Protein AF-A0A7W0SYS2-F1 (afdb_monomer_lite)

pLDDT: mean 84.6, std 9.12, range [51.72, 91.0]

Structure (mmCIF, N/CA/C/O backbone):
data_AF-A0A7W0SYS2-F1
#
_entry.id   AF-A0A7W0SYS2-F1
#
loop_
_atom_site.group_PDB
_atom_site.id
_atom_site.type_symbol
_atom_site.label_atom_id
_atom_site.label_alt_id
_atom_site.label_comp_id
_atom_site.label_asym_id
_atom_site.label_entity_id
_atom_site.label_seq_id
_atom_site.pdbx_PDB_ins_code
_atom_site.Cartn_x
_atom_site.Cartn_y
_atom_site.Cartn_z
_atom_site.occupancy
_atom_site.B_iso_or_equiv
_atom_site.auth_seq_id
_atom_site.auth_comp_id
_atom_site.auth_asym_id
_atom_site.auth_atom_id
_atom_site.pdbx_PDB_model_num
ATOM 1 N N . VAL A 1 1 ? -18.742 -7.328 -3.969 1.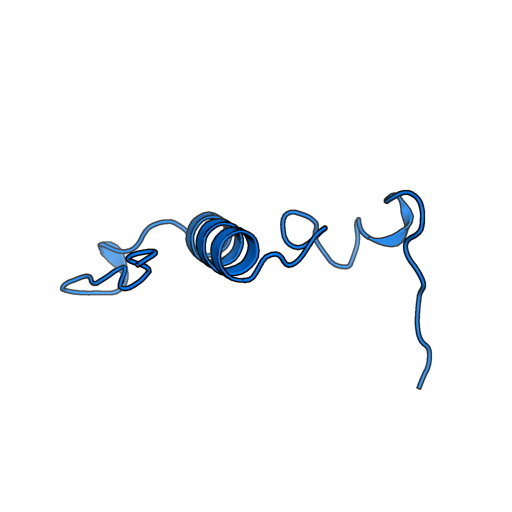00 51.72 1 VAL A N 1
ATOM 2 C CA . VAL A 1 1 ? -18.585 -6.091 -3.164 1.00 51.72 1 VAL A CA 1
ATOM 3 C C . VAL A 1 1 ? -17.363 -6.265 -2.270 1.00 51.72 1 VAL A C 1
ATOM 5 O O . VAL A 1 1 ? -17.422 -7.074 -1.35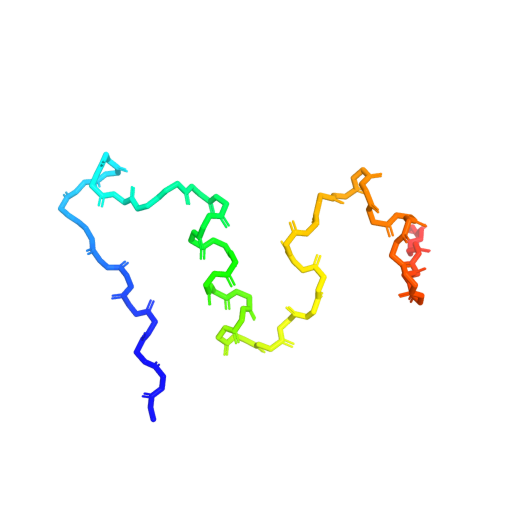3 1.00 51.72 1 VAL A O 1
ATOM 8 N N . ARG A 1 2 ? -16.230 -5.613 -2.572 1.00 56.38 2 ARG A N 1
ATOM 9 C CA . ARG A 1 2 ? -15.050 -5.624 -1.686 1.00 56.38 2 ARG A CA 1
ATOM 10 C C . ARG A 1 2 ? -15.314 -4.610 -0.571 1.00 56.38 2 ARG A C 1
ATOM 12 O O . ARG A 1 2 ? -15.493 -3.430 -0.847 1.00 56.38 2 ARG A O 1
ATOM 19 N N . ARG A 1 3 ? -15.449 -5.079 0.669 1.00 57.09 3 ARG A N 1
ATOM 20 C CA . ARG A 1 3 ? -15.695 -4.235 1.845 1.00 57.09 3 ARG A CA 1
ATOM 21 C C . ARG A 1 3 ? -14.359 -3.597 2.248 1.00 57.09 3 ARG A C 1
ATOM 23 O O . ARG A 1 3 ? -13.498 -4.312 2.736 1.00 57.09 3 ARG A O 1
ATOM 30 N N . ILE A 1 4 ? -14.176 -2.298 1.988 1.00 61.91 4 ILE A N 1
ATOM 31 C CA . ILE A 1 4 ? -12.913 -1.561 2.253 1.00 61.91 4 ILE A CA 1
ATOM 32 C C . ILE A 1 4 ? -13.083 -0.536 3.387 1.00 61.91 4 ILE A C 1
ATOM 34 O O . ILE A 1 4 ? -12.150 0.175 3.735 1.00 61.91 4 ILE A O 1
ATOM 38 N N . ALA A 1 5 ? -14.268 -0.433 3.991 1.00 67.75 5 ALA A N 1
ATOM 39 C CA . ALA A 1 5 ? -14.463 0.473 5.116 1.00 67.75 5 ALA A CA 1
ATOM 40 C C . ALA A 1 5 ? -13.785 -0.111 6.368 1.00 67.75 5 ALA A C 1
ATOM 42 O O . ALA A 1 5 ? -14.439 -0.742 7.195 1.00 67.75 5 ALA A O 1
ATOM 43 N N . VAL A 1 6 ? -12.464 0.058 6.471 1.00 75.56 6 VAL A N 1
ATOM 44 C CA . VAL A 1 6 ? -11.739 -0.103 7.728 1.00 75.56 6 VAL A CA 1
ATOM 45 C C . VAL A 1 6 ? -12.120 1.099 8.581 1.00 75.56 6 VAL A C 1
ATOM 47 O O . VAL A 1 6 ? -11.718 2.227 8.307 1.00 75.56 6 VAL A O 1
ATOM 50 N N . THR A 1 7 ? -12.982 0.862 9.563 1.00 85.25 7 THR A N 1
ATOM 51 C CA . THR A 1 7 ? -13.477 1.887 10.484 1.00 85.25 7 THR A CA 1
ATOM 52 C C . THR A 1 7 ? -12.974 1.595 11.887 1.00 85.25 7 THR A C 1
ATOM 54 O O . THR A 1 7 ? -12.993 0.442 12.314 1.00 85.25 7 THR A O 1
ATOM 57 N N . ALA A 1 8 ? -12.585 2.640 12.606 1.00 86.94 8 ALA A N 1
ATOM 58 C CA . ALA A 1 8 ? -12.059 2.577 13.962 1.00 86.94 8 ALA A CA 1
ATOM 59 C C . ALA A 1 8 ? -12.633 3.728 14.800 1.00 86.94 8 ALA A C 1
ATOM 61 O O . ALA A 1 8 ? -12.973 4.780 14.254 1.00 86.94 8 ALA A O 1
ATOM 62 N N . SER A 1 9 ? -12.739 3.531 16.115 1.00 89.44 9 SER A N 1
ATOM 63 C CA . SER A 1 9 ? -13.231 4.551 17.052 1.00 89.44 9 SER A CA 1
ATOM 64 C C . SER A 1 9 ? -12.228 5.688 17.266 1.00 89.44 9 SER A C 1
ATOM 66 O O . SER A 1 9 ? -12.634 6.809 17.568 1.00 89.44 9 SER A O 1
ATOM 68 N N . GLY A 1 10 ? -10.936 5.427 17.054 1.00 87.19 10 GLY A N 1
ATOM 69 C CA . GLY A 1 10 ? -9.894 6.442 17.003 1.00 87.19 10 GLY A CA 1
ATOM 70 C C . GLY A 1 10 ? -8.655 5.992 16.218 1.00 87.19 10 GLY A C 1
ATOM 71 O O . GLY A 1 10 ? -8.532 4.822 15.858 1.00 87.19 10 GLY A O 1
ATOM 72 N N . PRO A 1 11 ? -7.703 6.908 15.954 1.00 84.88 11 PRO A N 1
ATOM 73 C CA . PRO A 1 11 ? -6.504 6.605 15.169 1.00 84.88 11 PRO A CA 1
ATOM 74 C C . PRO A 1 11 ? -5.612 5.509 15.767 1.00 84.88 11 PRO A C 1
ATOM 76 O O . PRO A 1 11 ? -4.907 4.837 15.025 1.00 84.88 11 PRO A O 1
ATOM 79 N N . ALA A 1 12 ? -5.637 5.328 17.091 1.00 89.38 12 ALA A N 1
ATOM 80 C CA . ALA A 1 12 ? -4.872 4.285 17.776 1.00 89.38 12 ALA A CA 1
ATOM 81 C C . ALA A 1 12 ? -5.432 2.872 17.540 1.00 89.38 12 ALA A C 1
ATOM 83 O O . ALA A 1 12 ? -4.697 1.901 17.685 1.00 89.38 12 ALA A O 1
ATOM 84 N N . ASP A 1 13 ? -6.708 2.764 17.158 1.00 91.00 13 ASP A N 1
ATOM 85 C CA . ASP A 1 13 ? -7.369 1.483 16.881 1.00 91.00 13 ASP A CA 1
ATOM 86 C C . ASP A 1 13 ? -7.267 1.097 15.396 1.00 91.00 13 ASP A C 1
ATOM 88 O O . ASP A 1 13 ? -7.782 0.060 14.973 1.00 91.00 13 ASP A O 1
ATOM 92 N N . LEU A 1 14 ? -6.637 1.948 14.579 1.00 89.31 14 LEU A N 1
ATOM 93 C CA . LEU A 1 14 ? -6.357 1.640 13.187 1.00 89.31 14 LEU A CA 1
ATOM 94 C C . LEU A 1 14 ? -5.118 0.743 13.071 1.00 89.31 14 LEU A C 1
ATOM 96 O O . LEU A 1 14 ? -4.158 0.910 13.829 1.00 89.31 14 LEU A O 1
ATOM 100 N N . PRO A 1 15 ? -5.084 -0.156 12.070 1.00 89.69 15 PRO A N 1
ATOM 101 C CA . PRO A 1 15 ? -3.849 -0.819 11.692 1.00 89.69 15 PRO A CA 1
ATOM 102 C C . PRO A 1 15 ? -2.763 0.210 11.346 1.00 89.69 15 PRO A C 1
ATOM 104 O O . PRO A 1 15 ? -3.077 1.348 10.966 1.00 89.69 15 PRO A O 1
ATOM 107 N N . PRO A 1 16 ? -1.481 -0.184 11.400 1.00 90.12 16 PRO A N 1
ATOM 108 C CA . PRO A 1 16 ? -0.388 0.651 10.930 1.00 90.12 16 PRO A CA 1
ATOM 109 C C . PRO A 1 16 ? -0.679 1.242 9.546 1.00 90.12 16 PRO A C 1
ATOM 111 O O . PRO A 1 16 ? -1.192 0.562 8.657 1.00 90.12 16 PRO A O 1
ATOM 114 N N . ALA A 1 17 ? -0.294 2.502 9.329 1.00 87.62 17 ALA A N 1
ATOM 115 C CA . ALA A 1 17 ? -0.579 3.211 8.079 1.00 87.62 17 ALA A CA 1
ATOM 116 C C . ALA A 1 17 ? -0.114 2.440 6.829 1.00 87.62 17 ALA A C 1
ATOM 118 O O . ALA A 1 17 ? -0.804 2.435 5.814 1.00 87.62 17 ALA A O 1
ATOM 119 N N . ARG A 1 18 ? 1.026 1.737 6.912 1.00 87.25 18 ARG A N 1
ATOM 120 C CA . ARG A 1 18 ? 1.533 0.893 5.818 1.00 87.25 18 ARG A CA 1
ATOM 121 C C . ARG A 1 18 ? 0.600 -0.274 5.495 1.00 87.25 18 ARG A C 1
ATOM 123 O O . ARG A 1 18 ? 0.366 -0.548 4.324 1.00 87.25 18 ARG A O 1
ATOM 130 N N . GLU A 1 19 ? 0.038 -0.922 6.510 1.00 87.75 19 GLU A N 1
ATOM 131 C CA . GLU A 1 19 ? -0.914 -2.019 6.318 1.00 87.75 19 GLU A CA 1
ATOM 132 C C . GLU A 1 19 ? -2.231 -1.514 5.727 1.00 87.75 19 GLU A C 1
ATOM 134 O O . GLU A 1 19 ? -2.761 -2.118 4.797 1.00 87.75 19 GLU A O 1
ATOM 139 N N . LEU A 1 20 ? -2.731 -0.374 6.214 1.00 88.50 20 LEU A N 1
ATOM 140 C CA . LEU A 1 20 ? -3.919 0.277 5.658 1.00 88.50 20 LEU A CA 1
ATOM 141 C C . LEU A 1 20 ? -3.746 0.634 4.178 1.00 88.50 20 LEU A C 1
ATOM 143 O O . LEU A 1 20 ? -4.627 0.349 3.366 1.00 88.50 20 LEU A O 1
ATOM 147 N N . LEU A 1 21 ? -2.612 1.238 3.818 1.00 87.69 21 LEU A N 1
ATOM 148 C CA . LEU A 1 21 ? -2.310 1.604 2.435 1.00 87.69 21 LEU A CA 1
ATOM 149 C C . LEU A 1 21 ? -2.169 0.369 1.540 1.00 87.69 21 LEU A C 1
ATOM 151 O O . LEU A 1 21 ? -2.703 0.374 0.434 1.00 87.69 21 LEU A O 1
ATOM 155 N N . ALA A 1 22 ? -1.537 -0.704 2.023 1.00 87.69 22 ALA A N 1
ATOM 156 C CA . ALA A 1 22 ? -1.427 -1.959 1.282 1.00 87.69 22 ALA A CA 1
ATOM 157 C C . ALA A 1 22 ? -2.804 -2.599 1.026 1.00 87.69 22 ALA A C 1
ATOM 159 O O . ALA A 1 22 ? -3.100 -3.018 -0.095 1.00 87.69 22 ALA A O 1
ATOM 160 N N . GLN A 1 23 ? -3.685 -2.621 2.034 1.00 87.44 23 GLN A N 1
ATOM 161 C CA . GLN A 1 23 ? -5.059 -3.114 1.883 1.00 87.44 23 GLN A CA 1
ATOM 162 C C . GLN A 1 23 ? -5.852 -2.280 0.870 1.00 87.44 23 GLN A C 1
ATOM 164 O O . GLN A 1 23 ? -6.545 -2.837 0.014 1.00 87.44 23 GLN A O 1
ATOM 169 N N . LEU A 1 24 ? -5.730 -0.951 0.936 1.00 87.56 24 LEU A N 1
ATOM 170 C CA . LEU A 1 24 ? -6.384 -0.039 0.002 1.00 87.56 24 LEU A CA 1
ATOM 171 C C . LEU A 1 24 ? -5.870 -0.233 -1.431 1.00 87.56 24 LEU A C 1
ATOM 173 O O . LEU A 1 24 ? -6.671 -0.385 -2.352 1.00 87.56 24 LEU A O 1
ATOM 177 N N . ALA A 1 25 ? -4.553 -0.281 -1.623 1.00 90.19 25 ALA A N 1
ATOM 178 C CA . ALA A 1 25 ? -3.938 -0.503 -2.925 1.00 90.19 25 ALA A CA 1
ATOM 179 C C . ALA A 1 25 ? -4.349 -1.850 -3.532 1.00 90.19 25 ALA A C 1
ATOM 181 O O . ALA A 1 25 ? -4.782 -1.899 -4.683 1.00 90.19 25 ALA A O 1
ATOM 182 N N . GLY A 1 26 ? -4.333 -2.927 -2.739 1.00 87.75 26 GLY A N 1
ATOM 183 C CA . GLY A 1 26 ? -4.805 -4.242 -3.171 1.00 87.75 26 GLY A CA 1
ATOM 184 C C . GLY A 1 26 ? -6.295 -4.257 -3.527 1.00 87.75 26 GLY A C 1
ATOM 185 O O . GLY A 1 2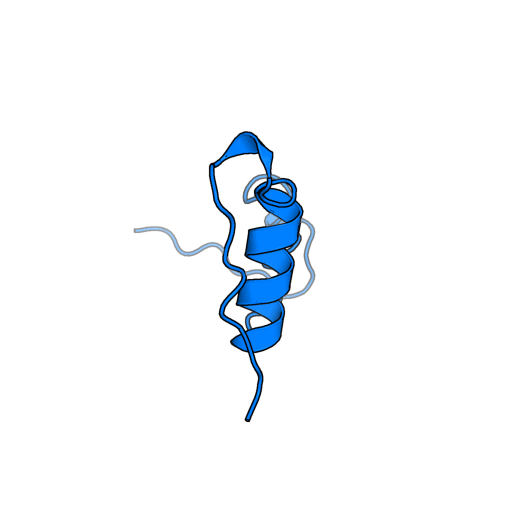6 ? -6.718 -4.975 -4.440 1.00 87.75 26 GLY A O 1
ATOM 186 N N . ALA A 1 27 ? -7.106 -3.438 -2.855 1.00 88.75 27 ALA A N 1
ATOM 187 C CA . ALA A 1 27 ? -8.515 -3.283 -3.185 1.00 88.75 27 ALA A CA 1
ATOM 188 C C . ALA A 1 27 ? -8.737 -2.533 -4.509 1.00 88.75 27 ALA A C 1
ATOM 190 O O . ALA A 1 27 ? -9.647 -2.907 -5.251 1.00 88.75 27 ALA A O 1
ATOM 191 N N . LEU A 1 28 ? -7.890 -1.542 -4.803 1.00 89.19 28 LEU A N 1
ATOM 192 C CA . LEU A 1 28 ? -7.878 -0.765 -6.047 1.00 89.19 28 LEU A CA 1
ATOM 193 C C . LEU A 1 28 ? -7.161 -1.472 -7.211 1.00 89.19 28 LEU A C 1
ATOM 195 O O . LEU A 1 28 ? -7.325 -1.061 -8.354 1.00 89.19 28 LEU A O 1
ATOM 199 N N . GLY A 1 29 ? -6.389 -2.528 -6.938 1.00 89.69 29 GLY A N 1
ATOM 200 C CA . GLY A 1 29 ? -5.562 -3.199 -7.944 1.00 89.69 29 GLY A CA 1
ATOM 201 C C . GLY A 1 29 ? -4.310 -2.406 -8.332 1.00 89.69 29 GLY A C 1
ATOM 202 O O . GLY A 1 29 ? -3.812 -2.564 -9.442 1.00 89.69 29 GLY A O 1
ATOM 203 N N . VAL A 1 30 ? -3.813 -1.541 -7.443 1.00 88.75 30 VAL A N 1
ATOM 204 C CA . VAL A 1 30 ? -2.578 -0.775 -7.656 1.00 88.75 30 VAL A CA 1
ATOM 205 C C . VAL A 1 30 ? -1.385 -1.655 -7.291 1.00 88.75 30 VAL A C 1
ATOM 207 O O . VAL A 1 30 ? -1.220 -2.019 -6.128 1.00 88.75 30 VAL A O 1
ATOM 210 N N . ALA A 1 31 ? -0.570 -1.999 -8.285 1.00 85.25 31 ALA A N 1
ATOM 211 C CA . ALA A 1 31 ? 0.658 -2.765 -8.093 1.00 85.25 31 ALA A CA 1
ATOM 212 C C . ALA A 1 31 ? 1.803 -1.876 -7.581 1.00 85.25 31 ALA A C 1
ATOM 214 O O . ALA A 1 31 ? 1.890 -0.702 -7.944 1.00 85.25 31 ALA A O 1
ATOM 215 N N . GLY A 1 32 ? 2.685 -2.445 -6.755 1.00 84.88 32 GLY A N 1
ATOM 216 C CA . GLY A 1 32 ? 3.903 -1.793 -6.271 1.00 84.88 32 GLY A CA 1
ATOM 217 C C . GLY A 1 32 ? 3.706 -0.814 -5.107 1.00 84.88 32 GLY A C 1
ATOM 218 O O . GLY A 1 32 ? 4.663 -0.178 -4.674 1.00 84.88 32 GLY A O 1
ATOM 219 N N . ALA A 1 33 ? 2.486 -0.682 -4.579 1.00 87.00 33 ALA A N 1
ATOM 220 C CA . ALA A 1 33 ? 2.161 0.222 -3.470 1.00 87.00 33 ALA A CA 1
ATOM 221 C C . ALA A 1 33 ? 2.710 -0.239 -2.105 1.00 87.00 33 ALA A C 1
ATOM 223 O O . ALA A 1 33 ? 2.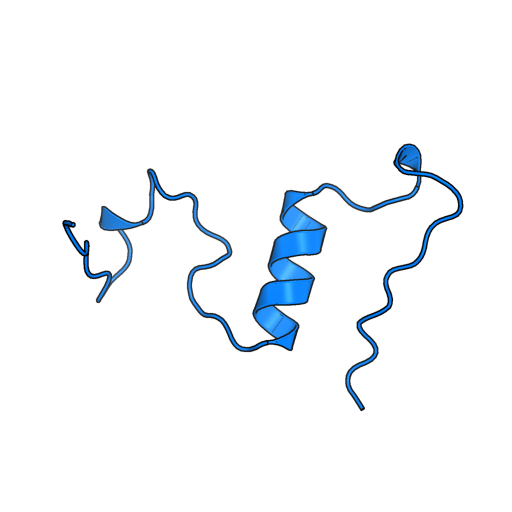724 0.524 -1.140 1.00 87.00 33 ALA A O 1
ATOM 224 N N . GLU A 1 34 ? 3.140 -1.492 -2.017 1.00 84.44 34 GLU A N 1
ATOM 225 C CA . GLU A 1 34 ? 3.846 -2.080 -0.886 1.00 84.44 34 GLU A CA 1
ATOM 226 C C . GLU A 1 34 ? 5.281 -1.545 -0.742 1.00 84.44 34 GLU A C 1
ATOM 228 O O . GLU A 1 34 ? 5.865 -1.623 0.341 1.00 84.44 34 GLU A O 1
ATOM 233 N N . HIS A 1 35 ? 5.828 -0.954 -1.805 1.00 86.06 35 HIS A N 1
ATOM 234 C CA . HIS A 1 35 ? 7.185 -0.431 -1.843 1.00 86.06 35 HIS A CA 1
ATOM 235 C C . HIS A 1 35 ? 7.218 1.080 -1.609 1.00 86.06 35 HIS A C 1
ATOM 237 O O . HIS A 1 35 ? 6.325 1.831 -2.009 1.00 86.06 35 HIS A O 1
ATOM 243 N N . GLY A 1 36 ? 8.276 1.551 -0.948 1.00 84.81 36 GLY A N 1
ATOM 244 C CA . GLY A 1 36 ? 8.533 2.980 -0.834 1.00 84.81 36 GLY A CA 1
ATOM 245 C C . GLY A 1 36 ? 9.027 3.565 -2.156 1.00 84.81 36 GLY A C 1
ATOM 246 O O . GLY A 1 36 ? 9.607 2.871 -2.983 1.00 84.81 36 GLY A O 1
ATOM 247 N N . PHE A 1 37 ? 8.891 4.884 -2.324 1.00 86.00 37 PHE A N 1
ATOM 248 C CA . PHE A 1 37 ? 9.478 5.584 -3.475 1.00 86.00 37 PHE A CA 1
ATOM 249 C C . PHE A 1 37 ? 10.997 5.375 -3.588 1.00 86.00 37 PHE A C 1
ATOM 251 O O . PHE A 1 37 ? 11.533 5.354 -4.690 1.00 86.00 37 PHE A O 1
ATOM 258 N N . ALA A 1 38 ? 11.682 5.234 -2.450 1.00 88.12 38 ALA A N 1
ATOM 259 C CA . ALA A 1 38 ? 13.117 4.968 -2.410 1.00 88.12 38 ALA A CA 1
ATOM 260 C C . ALA A 1 38 ? 13.475 3.599 -3.012 1.00 88.12 38 ALA A C 1
ATOM 262 O O . ALA A 1 38 ? 14.492 3.498 -3.687 1.00 88.12 38 ALA A O 1
ATOM 263 N N . ASP A 1 39 ? 12.612 2.601 -2.813 1.00 87.69 39 ASP A N 1
ATOM 264 C CA . ASP A 1 39 ? 12.817 1.216 -3.255 1.00 87.69 39 ASP A CA 1
ATOM 265 C C . ASP A 1 39 ? 12.233 0.978 -4.660 1.00 87.69 39 ASP A C 1
ATOM 267 O O . ASP A 1 39 ? 12.550 -0.004 -5.324 1.00 87.69 39 ASP A O 1
AT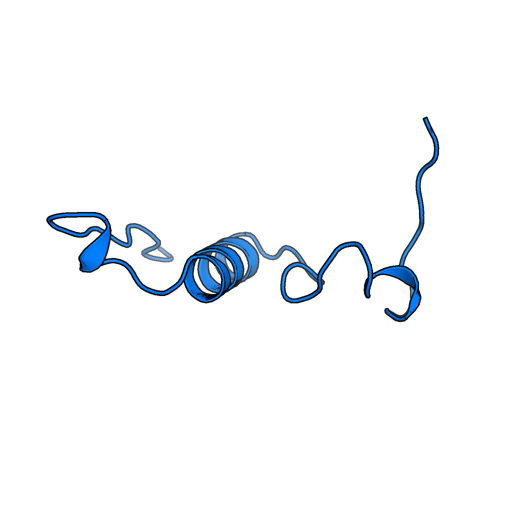OM 271 N N . ALA A 1 40 ? 11.390 1.896 -5.146 1.00 87.56 40 ALA A N 1
ATOM 272 C CA . ALA A 1 40 ? 10.745 1.809 -6.453 1.00 87.56 40 ALA A CA 1
ATOM 273 C C . ALA A 1 40 ? 11.707 1.579 -7.640 1.00 87.56 40 ALA A C 1
ATOM 275 O O . ALA A 1 40 ? 11.326 0.833 -8.538 1.00 87.56 40 ALA A O 1
ATOM 276 N N . PRO A 1 41 ? 12.934 2.145 -7.680 1.00 89.00 41 PRO A N 1
ATOM 277 C CA . PRO A 1 41 ? 13.894 1.863 -8.751 1.00 89.00 41 PRO A CA 1
ATOM 278 C C . PRO A 1 41 ? 14.345 0.398 -8.844 1.00 89.00 41 PRO A C 1
ATOM 280 O O . PRO A 1 41 ? 14.870 0.001 -9.880 1.00 89.00 41 PRO A O 1
ATOM 283 N N . GLU A 1 42 ? 14.176 -0.393 -7.782 1.00 88.62 42 GLU A N 1
ATOM 284 C CA . GLU A 1 42 ? 14.547 -1.814 -7.747 1.00 88.62 42 GLU A CA 1
ATOM 285 C C . GLU A 1 42 ? 13.420 -2.729 -8.255 1.00 88.62 42 GLU A C 1
ATOM 287 O O . GLU A 1 42 ? 13.634 -3.921 -8.484 1.00 88.62 42 GLU A O 1
ATOM 292 N N . ILE A 1 43 ? 12.215 -2.185 -8.455 1.00 88.19 43 ILE A N 1
ATOM 293 C CA . ILE A 1 43 ? 11.058 -2.928 -8.953 1.00 88.19 43 ILE A CA 1
ATOM 294 C C . ILE A 1 43 ? 11.189 -3.097 -10.468 1.00 88.19 43 ILE A C 1
ATOM 296 O O . ILE A 1 43 ? 11.361 -2.126 -11.211 1.00 88.19 43 ILE A O 1
ATOM 300 N N . ALA A 1 44 ? 11.066 -4.340 -10.936 1.00 85.62 44 ALA A N 1
ATOM 301 C CA . ALA A 1 44 ? 11.017 -4.639 -12.361 1.00 85.62 44 ALA A CA 1
ATOM 302 C C . ALA A 1 44 ? 9.894 -3.835 -13.041 1.00 85.62 44 ALA A C 1
ATOM 304 O O . ALA A 1 44 ? 8.785 -3.742 -12.521 1.00 85.62 44 ALA A O 1
ATOM 305 N N . ASP A 1 45 ? 10.202 -3.248 -14.197 1.00 87.62 45 ASP A N 1
ATOM 306 C CA . ASP A 1 45 ? 9.289 -2.413 -14.990 1.00 87.62 45 ASP A CA 1
ATOM 307 C C . ASP A 1 45 ? 8.865 -1.077 -14.345 1.00 87.62 45 ASP A C 1
ATOM 309 O O . ASP A 1 45 ? 7.999 -0.379 -14.879 1.00 87.62 45 ASP A O 1
ATOM 313 N N . ALA A 1 46 ? 9.485 -0.657 -13.236 1.00 89.88 46 ALA A N 1
ATOM 314 C CA . ALA A 1 46 ? 9.242 0.672 -12.687 1.00 89.88 46 ALA A CA 1
ATOM 315 C C . ALA A 1 46 ? 9.776 1.777 -13.613 1.00 89.88 46 ALA A C 1
ATOM 317 O O . ALA A 1 46 ? 10.937 1.778 -14.024 1.00 89.88 46 ALA A O 1
ATOM 318 N N . ILE A 1 47 ? 8.925 2.768 -13.900 1.00 90.50 47 ILE A N 1
ATOM 319 C CA . ILE A 1 47 ? 9.268 3.930 -14.728 1.00 90.50 47 ILE A CA 1
ATOM 320 C C . ILE A 1 47 ? 9.252 5.180 -13.853 1.00 90.50 47 ILE A C 1
ATOM 322 O O . ILE A 1 47 ? 8.219 5.567 -13.302 1.00 90.50 47 ILE A O 1
ATOM 326 N N . ARG A 1 48 ? 10.399 5.858 -13.760 1.00 89.44 48 ARG A N 1
ATOM 327 C CA . ARG A 1 48 ? 10.478 7.188 -13.155 1.00 89.44 48 ARG A CA 1
ATOM 328 C C . ARG A 1 48 ? 9.985 8.225 -14.161 1.00 89.44 48 ARG A C 1
ATOM 330 O O . ARG A 1 48 ? 10.605 8.416 -15.202 1.00 89.44 48 ARG A O 1
ATOM 337 N N . ILE A 1 49 ? 8.897 8.913 -1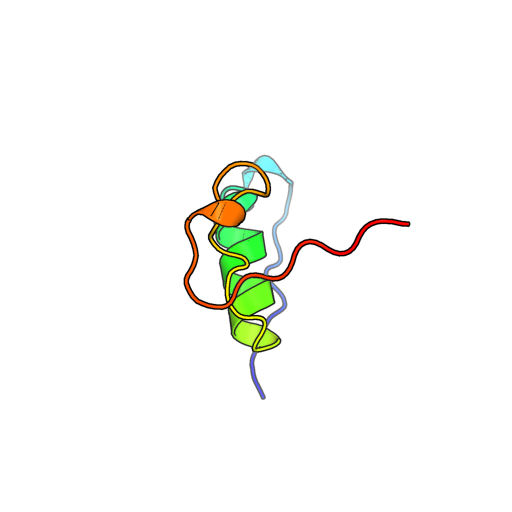3.829 1.00 89.94 49 ILE A N 1
ATOM 338 C CA . ILE A 1 49 ? 8.401 10.047 -14.612 1.00 89.94 49 ILE A CA 1
ATOM 339 C C . ILE A 1 49 ? 8.974 11.329 -14.008 1.00 89.94 49 ILE A C 1
ATOM 341 O O . ILE A 1 49 ? 8.679 11.672 -12.861 1.00 89.94 49 ILE A O 1
ATOM 345 N N . GLU A 1 50 ? 9.816 12.018 -14.772 1.00 90.12 50 GLU A N 1
ATOM 346 C CA . GLU A 1 50 ? 10.261 13.372 -14.444 1.00 90.12 50 GLU A CA 1
ATOM 347 C C . GLU A 1 50 ? 9.216 14.394 -14.911 1.00 90.12 50 GLU A C 1
ATOM 349 O O . GLU A 1 50 ? 8.430 14.115 -15.819 1.00 90.12 50 GLU A O 1
ATOM 354 N N . ARG A 1 51 ? 9.148 15.534 -14.218 1.00 74.56 51 ARG A N 1
ATOM 355 C CA . ARG A 1 51 ? 8.148 16.578 -14.475 1.00 74.56 51 ARG A CA 1
ATOM 356 C C . ARG A 1 51 ? 8.494 17.414 -15.698 1.00 74.56 51 ARG A C 1
ATOM 358 O O . ARG A 1 51 ? 9.696 17.713 -15.857 1.00 74.56 51 ARG A O 1
#

Radius of gyration: 13.96 Å; chains: 1; bounding box: 33×23×33 Å

Secondary structure (DSSP, 8-state):
--------SSGGGSPPHHHHHHHHHHHHT-TTTTS-TTTGGGSTT------

Sequence (51 aa):
VRRIAVTASGPADLPPARELLAQLAGALGVAGAEHGFADAPEIADAIRIER

Foldseek 3Di:
DPPLPPDDPDPVRGDDPLVNQVSVCVVVVNPPSNDDPVCQVVDPPRDDDDD